Protein AF-A0A2P2BT86-F1 (afdb_monomer_lite)

Radius of gyration: 14.22 Å; chains: 1; bounding box: 34×34×38 Å

Sequence (135 aa):
MGVVTDFYKFKYRKDDYYLDVFINKGAIPNIESALNEILSDKYIPKDSQCAYMKLKELFQEARKSTSHVYAEIKIHKCYLRYINNLYLYFFDRKEYRALKELSDYFHLYIVEDIENIANFITLSEDVKIRILSNI

Foldseek 3Di:
DAQWDDKDWADPDPQWTKIKTKGFLVLLVLLLVLLVVVLPDPPDDPLLNLLSVLVNVQSVCQSVVDPDRIGIGIGIPLSLVSLLVSCVVCVVPPSNVSSVSVNVVSVVVCVVNVPSNVVLVPDDSVVSSVVSVVD

Secondary structure (DSSP, 8-state):
--SEEEEEEEEEETTEEEEEEEEETTTHHHHHHHHHHHHH-TTS-HHHHHHHHHHHHHHHHHHHH--SSEEEEEEEGGGHHHHHHHHHHTTT-GGGHHHHHHHHHHHHHHHHTHHHHHHHHHS-HHHHHHHHHH-

Organism: NCBI:txid1507512

pLDDT: mean 85.52, std 8.96, range [45.62, 95.19]

Structure (mmCIF, N/CA/C/O backbone):
data_AF-A0A2P2BT86-F1
#
_entry.id   AF-A0A2P2BT86-F1
#
loop_
_atom_site.group_PDB
_atom_site.id
_atom_site.type_symbol
_atom_site.label_atom_id
_atom_site.label_alt_id
_atom_site.label_comp_id
_atom_site.label_asym_id
_atom_site.label_entity_id
_atom_site.label_seq_id
_atom_site.pdbx_PDB_ins_code
_atom_site.Cartn_x
_atom_site.Cartn_y
_atom_site.Cartn_z
_atom_site.occupancy
_atom_site.B_iso_or_equiv
_atom_site.auth_seq_id
_atom_site.auth_comp_id
_atom_site.auth_asym_id
_atom_site.auth_atom_id
_atom_site.pdbx_PDB_model_num
ATOM 1 N N . MET A 1 1 ? -9.860 -16.908 8.694 1.00 45.62 1 MET A N 1
ATOM 2 C CA . MET A 1 1 ? -10.115 -15.470 8.928 1.00 45.62 1 MET A CA 1
ATOM 3 C C . MET A 1 1 ? -9.430 -14.708 7.811 1.00 45.62 1 MET A C 1
ATOM 5 O O . MET A 1 1 ? -8.270 -15.009 7.559 1.00 45.62 1 MET A O 1
ATOM 9 N N . GLY A 1 2 ? -10.153 -13.847 7.092 1.00 58.75 2 GLY A N 1
ATOM 10 C CA . GLY A 1 2 ? -9.593 -13.077 5.974 1.00 58.75 2 GLY A CA 1
ATOM 11 C C . GLY A 1 2 ? -8.562 -12.053 6.449 1.00 58.75 2 GLY A C 1
ATOM 12 O O . GLY A 1 2 ? -8.635 -11.591 7.590 1.00 58.75 2 GLY A O 1
ATOM 13 N N . VAL A 1 3 ? -7.589 -11.729 5.594 1.00 65.00 3 VAL A N 1
ATOM 14 C CA . VAL A 1 3 ? -6.558 -10.719 5.888 1.00 65.00 3 VAL A CA 1
ATOM 15 C C . VAL A 1 3 ? -7.154 -9.318 5.969 1.00 65.00 3 VAL A C 1
ATOM 17 O O . VAL A 1 3 ? -6.675 -8.497 6.747 1.00 65.00 3 VAL A O 1
ATOM 20 N N . VAL A 1 4 ? -8.217 -9.059 5.214 1.00 65.06 4 VAL A N 1
ATOM 21 C CA . VAL A 1 4 ? -8.918 -7.780 5.198 1.00 65.06 4 VAL A CA 1
ATOM 22 C C . VAL A 1 4 ? -10.399 -8.022 5.443 1.00 65.06 4 VAL A C 1
ATOM 24 O O . VAL A 1 4 ? -10.962 -8.962 4.878 1.00 65.06 4 VAL A O 1
ATOM 27 N N . THR A 1 5 ? -11.001 -7.232 6.330 1.00 60.66 5 THR A N 1
ATOM 28 C CA . THR A 1 5 ? -12.380 -7.454 6.784 1.00 60.66 5 THR A CA 1
ATOM 29 C C . THR A 1 5 ? -13.383 -6.462 6.243 1.00 60.66 5 THR A C 1
ATOM 31 O O . THR A 1 5 ? -14.479 -6.891 5.918 1.00 60.66 5 THR A O 1
ATOM 34 N N . ASP A 1 6 ? -13.023 -5.186 6.122 1.00 61.66 6 ASP A N 1
ATOM 35 C CA . ASP A 1 6 ? -13.939 -4.125 5.691 1.00 61.66 6 ASP A CA 1
ATOM 36 C C . ASP A 1 6 ? -13.180 -2.987 4.997 1.00 61.66 6 ASP A C 1
ATOM 38 O O . ASP A 1 6 ? -11.9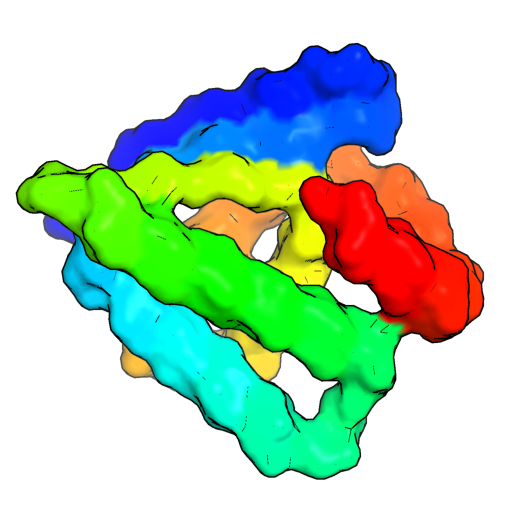82 -2.789 5.231 1.00 61.66 6 ASP A O 1
ATOM 42 N N . PHE A 1 7 ? -13.881 -2.234 4.142 1.00 64.62 7 PHE A N 1
ATOM 43 C CA . PHE A 1 7 ? -13.307 -1.140 3.356 1.00 64.62 7 PHE A CA 1
ATOM 44 C C . PHE A 1 7 ? -14.328 -0.039 3.092 1.00 64.62 7 PHE A C 1
ATOM 46 O O . PHE A 1 7 ? -15.480 -0.325 2.765 1.00 64.62 7 PHE A O 1
ATOM 53 N N . TYR A 1 8 ? -13.868 1.210 3.103 1.00 67.56 8 TYR A N 1
ATOM 54 C CA . TYR A 1 8 ? -14.666 2.363 2.701 1.00 67.56 8 TYR A CA 1
ATOM 55 C C . TYR A 1 8 ? -13.857 3.275 1.777 1.00 67.56 8 TYR A C 1
ATOM 57 O O . TYR A 1 8 ? -12.723 3.653 2.065 1.00 67.56 8 TYR A O 1
ATOM 65 N N . LYS A 1 9 ? -14.446 3.645 0.636 1.00 71.12 9 LYS A N 1
ATOM 66 C CA . LYS A 1 9 ? -13.868 4.633 -0.283 1.00 71.12 9 LYS A CA 1
ATOM 67 C C . LYS A 1 9 ? -14.340 6.024 0.122 1.00 71.12 9 LYS A C 1
ATOM 69 O O . LYS A 1 9 ? -15.517 6.341 -0.045 1.00 71.12 9 LYS A O 1
ATOM 74 N N . PHE A 1 10 ? -13.419 6.876 0.558 1.00 68.88 10 PHE A N 1
ATOM 75 C CA . PHE A 1 10 ? -13.698 8.283 0.834 1.00 68.88 10 PHE A CA 1
ATOM 76 C C . PHE A 1 10 ? -13.170 9.161 -0.300 1.00 68.88 10 PHE A C 1
ATOM 78 O O . PHE A 1 10 ? -11.965 9.372 -0.459 1.00 68.88 10 PHE A O 1
ATOM 85 N N . LYS A 1 11 ? -14.094 9.682 -1.114 1.00 65.81 11 LYS A N 1
ATOM 86 C CA . LYS A 1 11 ? -13.783 10.636 -2.187 1.00 65.81 11 LYS A CA 1
ATOM 87 C C . LYS A 1 11 ? -13.804 12.059 -1.636 1.00 65.81 11 LYS A C 1
ATOM 89 O O . LYS A 1 11 ? -14.851 12.526 -1.197 1.00 65.81 11 LYS A O 1
ATOM 94 N N . TYR A 1 12 ? -12.671 12.752 -1.714 1.00 59.03 12 TYR A N 1
ATOM 95 C CA . TYR A 1 12 ? -12.571 14.171 -1.354 1.00 59.03 12 TYR A CA 1
ATOM 96 C C . TYR A 1 12 ? -12.807 15.073 -2.569 1.00 59.03 12 TYR A C 1
ATOM 98 O O . TYR A 1 12 ? -13.403 16.143 -2.446 1.00 59.03 12 TYR A O 1
ATOM 106 N N . ARG A 1 13 ? -12.382 14.629 -3.760 1.00 62.44 13 ARG A N 1
ATOM 107 C CA . ARG A 1 13 ? -12.685 15.249 -5.059 1.00 62.44 13 ARG A CA 1
ATOM 108 C C . ARG A 1 13 ? -12.932 14.173 -6.115 1.00 62.44 13 ARG A C 1
ATOM 110 O O . ARG A 1 13 ? -12.714 12.988 -5.876 1.00 62.44 13 ARG A O 1
ATOM 117 N N . LYS A 1 14 ? -13.402 14.591 -7.296 1.00 63.56 14 LYS A N 1
ATOM 118 C CA . LYS A 1 14 ? -13.733 13.685 -8.410 1.00 63.56 14 LYS A CA 1
ATOM 119 C C . LYS A 1 14 ? -12.555 12.768 -8.779 1.00 63.56 14 LYS A C 1
ATOM 121 O O . LYS A 1 14 ? -12.770 11.576 -8.969 1.00 63.56 14 LYS A O 1
ATOM 126 N N . ASP A 1 15 ? -11.343 13.323 -8.725 1.00 71.56 15 ASP A N 1
ATOM 127 C CA . ASP A 1 15 ? -10.083 12.657 -9.064 1.00 71.56 15 ASP A CA 1
ATOM 128 C C . ASP A 1 15 ? -9.148 12.496 -7.859 1.00 71.56 15 ASP A C 1
ATOM 130 O O . ASP A 1 15 ? -7.960 12.276 -8.045 1.00 71.56 15 ASP A O 1
ATOM 134 N N . ASP A 1 16 ? -9.628 12.618 -6.623 1.00 80.94 16 ASP A N 1
ATOM 135 C CA . ASP A 1 16 ? -8.779 12.485 -5.434 1.00 80.94 16 ASP A CA 1
ATOM 136 C C . ASP A 1 16 ? -9.538 11.774 -4.310 1.00 80.94 16 ASP A C 1
ATOM 138 O O . ASP A 1 16 ? -10.619 12.206 -3.882 1.00 80.94 16 ASP A O 1
ATOM 142 N N . TYR A 1 17 ? -8.997 10.638 -3.875 1.00 84.81 17 TYR A N 1
ATOM 143 C CA . TYR A 1 17 ? -9.627 9.787 -2.881 1.00 84.81 17 TYR A CA 1
ATOM 144 C C . TYR A 1 17 ? -8.614 9.011 -2.045 1.00 84.81 17 TYR A C 1
ATOM 146 O O . TYR A 1 17 ? -7.517 8.651 -2.486 1.00 84.81 17 TYR A O 1
ATOM 154 N N . TYR A 1 18 ? -9.070 8.699 -0.838 1.00 87.12 18 TYR A N 1
ATOM 155 C CA . TYR A 1 18 ? -8.434 7.760 0.065 1.00 87.12 18 TYR A CA 1
ATOM 156 C C . TYR A 1 18 ? -9.317 6.518 0.203 1.00 87.12 18 TYR A C 1
ATOM 158 O O . TYR A 1 18 ? -10.545 6.577 0.074 1.00 87.12 18 TYR A O 1
ATOM 166 N N . LEU A 1 19 ? -8.674 5.384 0.439 1.00 86.88 19 LEU A N 1
ATOM 167 C CA . LEU A 1 19 ? -9.308 4.131 0.809 1.00 86.88 19 LEU A CA 1
ATOM 168 C C . LEU A 1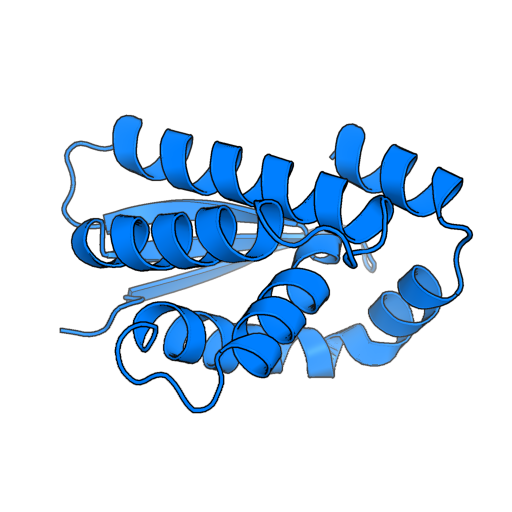 19 ? -9.007 3.875 2.278 1.00 86.88 19 LEU A C 1
ATOM 170 O O . LEU A 1 19 ? -7.838 3.769 2.643 1.00 86.88 19 LEU A O 1
ATOM 174 N N . ASP A 1 20 ? -10.050 3.754 3.086 1.00 86.56 20 ASP A N 1
ATOM 175 C CA . ASP A 1 20 ? -9.935 3.275 4.457 1.00 86.56 20 ASP A CA 1
ATOM 176 C C . ASP A 1 20 ? -10.102 1.756 4.442 1.00 86.56 20 ASP A C 1
ATOM 178 O O 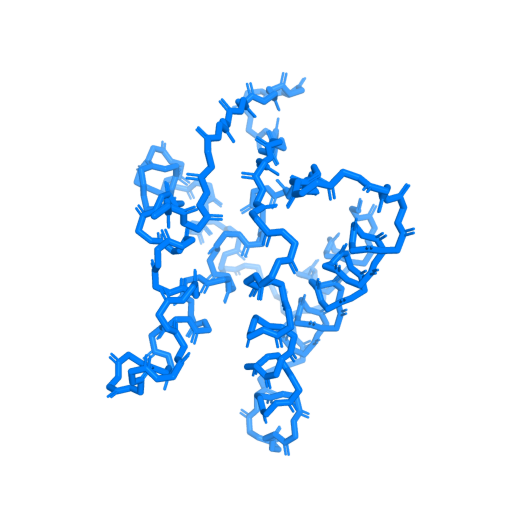. ASP A 1 20 ? -11.085 1.220 3.921 1.00 86.56 20 ASP A O 1
ATOM 182 N N . VAL A 1 21 ? -9.092 1.056 4.950 1.00 86.38 21 VAL A N 1
ATOM 183 C CA . VAL A 1 21 ? -8.939 -0.396 4.850 1.00 86.38 21 VAL A CA 1
ATOM 184 C C . VAL A 1 21 ? -8.744 -0.980 6.239 1.00 86.38 21 VAL A C 1
ATOM 186 O O . VAL A 1 21 ? -7.809 -0.603 6.942 1.00 86.38 21 VAL A O 1
ATOM 189 N N . PHE A 1 22 ? -9.577 -1.948 6.616 1.00 87.31 22 PHE A N 1
ATOM 190 C CA . PHE A 1 22 ? -9.455 -2.656 7.889 1.00 87.31 22 PHE A CA 1
ATOM 191 C C . PHE A 1 22 ? -8.714 -3.979 7.701 1.00 87.31 22 PHE A C 1
ATOM 193 O O . PHE A 1 22 ? -9.289 -4.976 7.264 1.00 87.31 22 PHE A O 1
ATOM 200 N N . ILE A 1 23 ? -7.424 -3.993 8.042 1.00 87.62 23 ILE A N 1
ATOM 201 C CA . ILE A 1 23 ? -6.536 -5.152 7.878 1.00 87.62 23 ILE A CA 1
ATOM 202 C C . ILE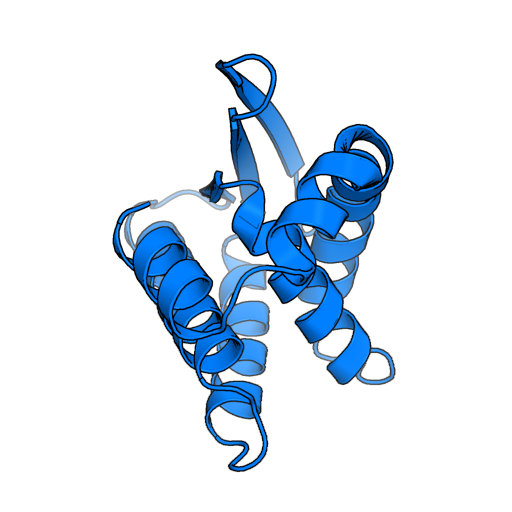 A 1 23 ? -6.315 -5.845 9.216 1.00 87.62 23 ILE A C 1
ATOM 204 O O . ILE A 1 23 ? -6.126 -5.202 10.247 1.00 87.62 23 ILE A O 1
ATOM 208 N N . ASN A 1 24 ? -6.273 -7.175 9.210 1.00 88.56 24 ASN A N 1
ATOM 209 C CA . ASN A 1 24 ? -5.876 -7.951 10.374 1.00 88.56 24 ASN A CA 1
ATOM 210 C C . ASN A 1 24 ? -4.440 -7.594 10.787 1.00 88.56 24 ASN A C 1
ATOM 212 O O . ASN A 1 24 ? -3.488 -7.749 10.020 1.00 88.56 24 ASN A O 1
ATOM 216 N N . LYS A 1 25 ? -4.266 -7.179 12.041 1.00 88.06 25 LYS A N 1
ATOM 217 C CA . LYS A 1 25 ? -2.980 -6.782 12.614 1.00 88.06 25 LYS A CA 1
ATOM 218 C C . LYS A 1 25 ? -1.912 -7.872 12.492 1.00 88.06 25 LYS A C 1
ATOM 220 O O . LYS A 1 25 ? -0.737 -7.550 12.339 1.00 88.06 25 LYS A O 1
ATOM 225 N N . GLY A 1 26 ? -2.304 -9.149 12.511 1.00 86.19 26 GLY A N 1
ATOM 226 C CA . GLY A 1 26 ? -1.403 -10.288 12.316 1.00 86.19 26 GLY A CA 1
ATOM 227 C C . GLY A 1 26 ? -0.837 -10.410 10.896 1.00 86.19 26 GLY A C 1
ATOM 228 O O . GLY A 1 26 ? 0.212 -11.019 10.711 1.00 86.19 26 GLY A O 1
ATOM 229 N N . ALA A 1 27 ? -1.486 -9.801 9.902 1.00 88.19 27 ALA A N 1
ATOM 230 C CA . ALA A 1 27 ? -1.039 -9.798 8.513 1.00 88.19 27 ALA A CA 1
ATOM 231 C C . ALA A 1 27 ? -0.116 -8.613 8.173 1.00 88.19 27 ALA A C 1
ATOM 233 O O . ALA A 1 27 ? 0.661 -8.690 7.226 1.00 88.19 27 ALA A O 1
ATOM 234 N N . ILE A 1 28 ? -0.141 -7.536 8.965 1.00 89.88 28 ILE A N 1
ATOM 235 C CA . ILE A 1 28 ? 0.698 -6.348 8.740 1.00 89.88 28 ILE A CA 1
ATOM 236 C C . ILE A 1 28 ? 2.206 -6.660 8.766 1.00 89.88 28 ILE A C 1
ATOM 238 O O . ILE A 1 28 ? 2.902 -6.207 7.859 1.00 89.88 28 ILE A O 1
ATOM 242 N N . PRO A 1 29 ? 2.746 -7.464 9.712 1.00 90.94 29 PRO A N 1
ATOM 243 C CA . PRO A 1 29 ? 4.163 -7.832 9.703 1.00 90.94 29 PRO A CA 1
ATOM 244 C C . PRO A 1 29 ? 4.614 -8.488 8.396 1.00 90.94 29 PRO A C 1
ATOM 246 O O . PRO A 1 29 ? 5.754 -8.316 7.986 1.00 90.94 29 PRO A O 1
ATOM 249 N N . ASN A 1 30 ? 3.721 -9.216 7.723 1.00 90.75 30 ASN A N 1
ATOM 250 C CA . ASN A 1 30 ? 4.027 -9.840 6.445 1.00 90.75 30 ASN A CA 1
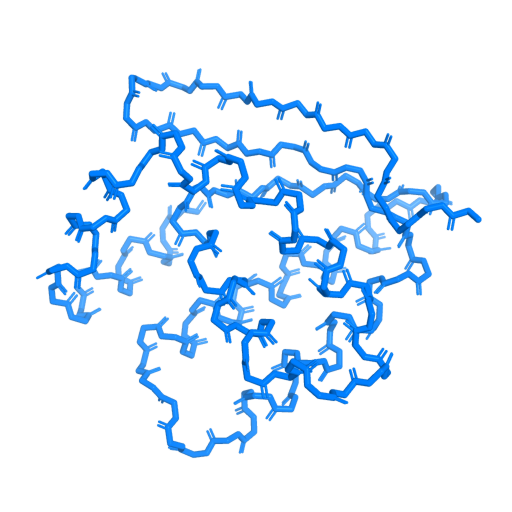ATOM 251 C C . ASN A 1 30 ? 4.241 -8.801 5.333 1.00 90.75 30 ASN A C 1
ATOM 253 O O . ASN A 1 30 ? 5.208 -8.893 4.579 1.00 90.75 30 ASN A O 1
ATOM 257 N N . ILE A 1 31 ? 3.380 -7.782 5.284 1.00 91.38 31 ILE A N 1
ATOM 258 C CA . ILE A 1 31 ? 3.494 -6.658 4.346 1.00 91.38 31 ILE A CA 1
ATOM 259 C C . ILE A 1 31 ? 4.735 -5.814 4.673 1.00 91.38 31 ILE A C 1
ATOM 261 O O . ILE A 1 31 ? 5.487 -5.445 3.773 1.00 91.38 31 ILE A O 1
ATOM 265 N N . GLU A 1 32 ? 5.007 -5.561 5.958 1.00 92.94 32 GLU A N 1
ATOM 266 C CA . GLU A 1 32 ? 6.226 -4.868 6.398 1.00 92.94 32 GLU A CA 1
ATOM 267 C C . GLU A 1 32 ? 7.500 -5.609 5.963 1.00 92.94 32 GLU A C 1
ATOM 269 O O . GLU A 1 32 ? 8.456 -4.973 5.518 1.00 92.94 32 GLU A O 1
ATOM 274 N N . SER A 1 33 ? 7.524 -6.942 6.062 1.00 92.81 33 SER A N 1
ATOM 275 C CA . SER A 1 33 ? 8.652 -7.757 5.598 1.00 92.81 33 SER A CA 1
ATOM 276 C C . SER A 1 33 ? 8.862 -7.653 4.087 1.00 92.81 33 SER A C 1
ATOM 278 O O . SER A 1 33 ? 10.001 -7.467 3.665 1.00 92.81 33 SER A O 1
ATOM 280 N N . ALA A 1 34 ? 7.792 -7.694 3.285 1.00 92.69 34 ALA A N 1
ATOM 281 C CA . ALA A 1 34 ? 7.880 -7.495 1.833 1.00 92.69 34 ALA A CA 1
ATOM 282 C C . ALA A 1 34 ? 8.460 -6.114 1.483 1.00 92.69 34 ALA A C 1
ATOM 284 O O . ALA A 1 34 ? 9.337 -5.989 0.629 1.00 92.69 34 ALA A O 1
ATOM 285 N N . LEU A 1 35 ? 8.007 -5.072 2.191 1.00 94.06 35 LEU A N 1
ATOM 286 C CA . LEU A 1 35 ? 8.509 -3.708 2.024 1.00 94.06 35 LEU A CA 1
ATOM 287 C C . LEU A 1 35 ? 9.989 -3.585 2.416 1.00 94.06 35 LEU A C 1
ATOM 289 O O . LEU A 1 35 ? 10.741 -2.883 1.751 1.00 94.06 35 LEU A O 1
ATOM 293 N N . ASN A 1 36 ? 10.436 -4.270 3.470 1.00 93.50 36 ASN A N 1
ATOM 294 C CA . ASN A 1 36 ? 11.851 -4.272 3.852 1.00 93.50 36 ASN A CA 1
ATOM 295 C C . ASN A 1 36 ? 12.737 -4.958 2.810 1.00 93.50 36 ASN A C 1
ATOM 297 O O . ASN A 1 36 ? 13.828 -4.465 2.522 1.00 93.50 36 ASN A O 1
ATOM 301 N N . GLU A 1 37 ? 12.279 -6.079 2.255 1.00 93.44 37 GLU A N 1
ATOM 302 C CA . GLU A 1 37 ? 13.034 -6.808 1.239 1.00 93.44 37 GLU A CA 1
ATOM 303 C C . GLU A 1 37 ? 13.178 -5.976 -0.039 1.00 93.44 37 GLU A C 1
ATOM 305 O O . GLU A 1 37 ? 14.301 -5.777 -0.498 1.00 93.44 37 GLU A O 1
ATOM 310 N N . ILE A 1 38 ? 12.089 -5.391 -0.554 1.00 92.56 38 ILE A N 1
ATOM 311 C CA . ILE A 1 38 ? 12.170 -4.572 -1.773 1.00 92.56 38 ILE A CA 1
ATOM 312 C C . ILE A 1 38 ? 12.998 -3.298 -1.565 1.00 92.56 38 ILE A C 1
ATOM 314 O O . ILE A 1 38 ? 13.723 -2.883 -2.460 1.00 92.56 38 ILE A O 1
ATOM 318 N N . LEU A 1 39 ? 12.939 -2.685 -0.376 1.00 92.50 39 LEU A N 1
ATOM 319 C CA . LEU A 1 39 ? 13.758 -1.514 -0.039 1.00 92.50 39 LEU A CA 1
ATOM 320 C C . LEU A 1 39 ? 15.248 -1.849 0.098 1.00 92.50 39 LEU A C 1
ATOM 322 O O . LEU A 1 39 ? 16.081 -0.945 0.050 1.00 92.50 39 LEU A O 1
ATOM 326 N N . SER A 1 40 ? 15.585 -3.127 0.281 1.00 91.25 40 SER A N 1
ATOM 327 C CA . SER A 1 40 ? 16.970 -3.602 0.289 1.00 91.25 40 SER A CA 1
ATOM 328 C C . SER A 1 40 ? 17.508 -3.847 -1.126 1.00 91.25 40 SER A C 1
ATOM 330 O O . SER A 1 40 ? 18.722 -3.984 -1.303 1.00 91.25 40 SER A O 1
ATOM 332 N N . ASP A 1 41 ? 16.632 -3.881 -2.135 1.00 88.75 41 ASP A N 1
ATOM 333 C CA . ASP A 1 41 ? 17.012 -3.992 -3.539 1.00 88.75 41 ASP A CA 1
ATOM 334 C C . ASP A 1 41 ? 17.623 -2.668 -4.031 1.00 88.75 41 ASP A C 1
ATOM 336 O O . ASP A 1 41 ? 17.073 -1.582 -3.845 1.00 88.75 41 ASP A O 1
ATOM 340 N N . LYS A 1 42 ? 18.788 -2.741 -4.682 1.00 78.94 42 LYS A N 1
ATOM 341 C CA . LYS A 1 42 ? 19.495 -1.561 -5.203 1.00 78.94 42 LYS A CA 1
ATOM 342 C C . LYS A 1 42 ? 18.914 -1.046 -6.520 1.00 78.94 42 LYS A C 1
ATOM 344 O O . LYS A 1 42 ? 19.274 0.054 -6.934 1.00 78.94 42 LYS A O 1
ATOM 349 N N . TYR A 1 43 ? 18.058 -1.822 -7.184 1.00 85.19 43 TYR A N 1
ATOM 350 C CA . TYR A 1 43 ? 17.599 -1.537 -8.545 1.00 85.19 43 TYR A CA 1
ATOM 351 C C . TYR A 1 43 ? 16.211 -0.890 -8.624 1.00 85.19 43 TYR A C 1
ATOM 353 O O . TYR A 1 43 ? 15.684 -0.707 -9.722 1.00 85.19 43 TYR A O 1
ATOM 361 N N . ILE A 1 44 ? 15.613 -0.507 -7.491 1.00 90.69 44 ILE A N 1
ATOM 362 C CA . ILE A 1 44 ? 14.300 0.144 -7.495 1.00 90.69 44 ILE A CA 1
ATOM 363 C C . ILE A 1 44 ? 14.393 1.655 -7.792 1.00 90.69 44 ILE A C 1
ATOM 365 O O . ILE A 1 44 ? 15.261 2.329 -7.228 1.00 90.69 44 ILE A O 1
ATOM 369 N N . PRO A 1 45 ? 13.495 2.211 -8.634 1.00 90.56 45 PRO A N 1
ATOM 370 C CA . PRO A 1 45 ? 13.408 3.650 -8.912 1.00 90.56 45 PRO A CA 1
ATOM 371 C C . PRO A 1 45 ? 13.192 4.502 -7.653 1.00 90.56 45 PRO A C 1
ATOM 373 O O . PRO A 1 45 ? 12.642 4.017 -6.659 1.00 90.56 45 PRO A O 1
ATOM 376 N N . LYS A 1 46 ? 13.568 5.787 -7.680 1.00 91.25 46 LYS A N 1
ATOM 377 C CA . LYS A 1 46 ? 13.494 6.655 -6.489 1.00 91.25 46 LYS A CA 1
ATOM 378 C C . LYS A 1 46 ? 12.055 6.971 -6.087 1.00 91.25 46 LYS A C 1
ATOM 380 O O . LYS A 1 46 ? 11.770 7.068 -4.894 1.00 91.25 46 LYS A O 1
ATOM 385 N N . ASP A 1 47 ? 11.140 7.103 -7.050 1.00 91.38 47 ASP A N 1
ATOM 386 C CA . ASP A 1 47 ? 9.707 7.265 -6.758 1.00 91.38 47 ASP A CA 1
ATOM 387 C C . ASP A 1 47 ? 9.143 6.046 -6.013 1.00 91.38 47 ASP A C 1
ATOM 389 O O . ASP A 1 47 ? 8.414 6.190 -5.033 1.00 91.38 47 ASP A O 1
ATOM 393 N N . SER A 1 48 ? 9.561 4.849 -6.420 1.00 92.50 48 SER A N 1
ATOM 394 C CA . SER A 1 48 ? 9.184 3.582 -5.801 1.00 92.50 48 SER A CA 1
ATOM 395 C C . SER A 1 48 ? 9.800 3.438 -4.410 1.00 92.50 48 SER A C 1
ATOM 397 O O . SER A 1 48 ? 9.093 3.072 -3.476 1.00 92.50 48 SER A O 1
ATOM 399 N N . GLN A 1 49 ? 11.074 3.808 -4.231 1.00 93.25 49 GLN A N 1
ATOM 400 C CA . GLN A 1 49 ? 11.712 3.883 -2.909 1.00 93.25 49 GLN A CA 1
ATOM 401 C C . GLN A 1 49 ? 10.923 4.793 -1.962 1.00 93.25 49 GLN A C 1
ATOM 403 O O . GLN A 1 49 ? 10.580 4.381 -0.854 1.00 93.25 49 GLN A O 1
ATOM 408 N N . CYS A 1 50 ? 10.586 6.005 -2.414 1.00 92.88 50 CYS A N 1
ATOM 409 C CA . CYS A 1 50 ? 9.791 6.964 -1.650 1.00 92.88 50 CYS A CA 1
ATOM 410 C C . CYS A 1 50 ? 8.422 6.379 -1.269 1.00 92.88 50 CYS A C 1
ATOM 412 O O . CYS A 1 50 ? 8.049 6.388 -0.093 1.00 92.88 50 CYS A O 1
ATOM 414 N N . ALA A 1 51 ? 7.710 5.796 -2.239 1.00 93.81 51 ALA A N 1
ATOM 415 C CA . ALA A 1 51 ? 6.407 5.185 -2.008 1.00 93.81 51 ALA A CA 1
ATOM 416 C C . ALA A 1 51 ? 6.473 4.030 -0.997 1.00 93.81 51 ALA A C 1
ATOM 418 O O . ALA A 1 51 ? 5.645 3.960 -0.091 1.00 93.81 51 ALA A O 1
ATOM 419 N N . TYR A 1 52 ? 7.458 3.136 -1.118 1.00 95.19 52 TYR A N 1
ATOM 420 C CA . TYR A 1 52 ? 7.601 1.981 -0.230 1.00 95.19 52 TYR A CA 1
ATOM 421 C C . TYR A 1 52 ? 8.031 2.372 1.185 1.00 95.19 52 TYR A C 1
ATOM 423 O O . TYR A 1 52 ? 7.542 1.773 2.144 1.00 95.19 52 TYR A O 1
ATOM 431 N N . MET A 1 53 ? 8.874 3.398 1.349 1.00 94.50 53 MET A N 1
ATOM 432 C CA . MET A 1 53 ? 9.184 3.945 2.675 1.00 94.50 53 MET A CA 1
ATOM 433 C C . MET A 1 53 ? 7.929 4.514 3.344 1.00 94.50 53 MET A C 1
ATOM 435 O O . MET A 1 53 ? 7.641 4.160 4.486 1.00 94.50 53 MET A O 1
ATOM 439 N N . LYS A 1 54 ? 7.138 5.315 2.619 1.00 94.44 54 LYS A N 1
ATOM 440 C CA . LYS A 1 54 ? 5.891 5.893 3.143 1.00 94.44 54 LYS A CA 1
ATOM 441 C C . LYS A 1 54 ? 4.841 4.839 3.474 1.00 94.44 54 LYS A C 1
ATOM 443 O O . LYS A 1 54 ? 4.232 4.890 4.538 1.00 94.44 54 LYS A O 1
ATOM 448 N N . LEU A 1 55 ? 4.672 3.841 2.609 1.00 94.69 55 LEU A N 1
ATOM 449 C CA . LEU A 1 55 ? 3.789 2.709 2.886 1.00 94.69 55 LEU A CA 1
ATOM 450 C C . LEU A 1 55 ? 4.232 1.961 4.143 1.00 94.69 55 LEU A C 1
ATOM 452 O O . LEU A 1 55 ? 3.402 1.649 4.991 1.00 94.69 55 LEU A O 1
ATOM 456 N N . LYS A 1 56 ? 5.533 1.712 4.305 1.00 94.56 56 LYS A N 1
ATOM 457 C CA . LYS A 1 56 ? 6.063 1.049 5.499 1.00 94.56 56 LYS A CA 1
ATOM 458 C C . LYS A 1 56 ? 5.758 1.840 6.771 1.00 94.56 56 LYS A C 1
ATOM 460 O O . LYS A 1 56 ? 5.313 1.231 7.741 1.00 94.56 56 LYS A O 1
ATOM 465 N N . GLU A 1 57 ? 5.971 3.155 6.767 1.00 93.81 57 GLU A N 1
ATOM 466 C CA . GLU A 1 57 ? 5.601 4.039 7.883 1.00 93.81 57 GLU A CA 1
ATOM 467 C C . GLU A 1 57 ? 4.106 3.907 8.207 1.00 93.81 57 GLU A C 1
ATOM 469 O O . GLU A 1 57 ? 3.752 3.596 9.343 1.00 93.81 57 GLU A O 1
ATOM 474 N N . LEU A 1 58 ? 3.245 4.002 7.189 1.00 93.88 58 LEU A N 1
ATOM 475 C CA . LEU A 1 58 ? 1.791 3.898 7.322 1.00 93.88 58 LEU A CA 1
ATOM 476 C C . LEU A 1 58 ? 1.344 2.567 7.955 1.00 93.88 58 LEU A C 1
ATOM 478 O O . LEU A 1 58 ? 0.552 2.553 8.898 1.00 93.88 58 LEU A O 1
ATOM 482 N N . PHE A 1 59 ? 1.870 1.435 7.477 1.00 92.81 59 PHE A N 1
ATOM 483 C CA . PHE A 1 59 ? 1.563 0.114 8.040 1.00 92.81 59 PHE A CA 1
ATOM 484 C C . PHE A 1 59 ? 2.065 -0.027 9.484 1.00 92.81 59 PHE A C 1
ATOM 486 O O . PHE A 1 59 ? 1.361 -0.574 10.339 1.00 92.81 59 PHE A O 1
ATOM 493 N N . GLN A 1 60 ? 3.259 0.492 9.781 1.00 93.38 60 GLN A N 1
ATOM 494 C CA . GLN A 1 60 ? 3.833 0.443 11.125 1.00 93.38 60 GLN A CA 1
ATOM 495 C C . GLN A 1 60 ? 3.044 1.289 12.124 1.00 93.38 60 GLN A C 1
ATOM 497 O O . GLN A 1 60 ? 2.837 0.851 13.260 1.00 93.38 60 GLN A O 1
ATOM 502 N N . GLU A 1 61 ? 2.617 2.481 11.718 1.00 92.44 61 GLU A N 1
ATOM 503 C CA . GLU A 1 61 ? 1.772 3.363 12.517 1.00 92.44 61 GLU A CA 1
ATOM 504 C C . GLU A 1 61 ? 0.415 2.718 12.780 1.00 92.44 61 GLU A C 1
ATOM 506 O O . GLU A 1 61 ? 0.036 2.587 13.944 1.00 92.44 61 GLU A O 1
ATOM 511 N N . ALA A 1 62 ? -0.253 2.202 11.744 1.00 89.94 62 ALA A N 1
ATOM 512 C CA . ALA A 1 62 ? -1.531 1.505 11.882 1.00 89.94 62 ALA A CA 1
ATOM 513 C C . ALA A 1 62 ? -1.441 0.295 12.828 1.00 89.94 62 ALA A C 1
ATOM 515 O O . ALA A 1 62 ? -2.316 0.067 13.665 1.00 89.94 62 ALA A O 1
ATOM 516 N N . ARG A 1 63 ? -0.343 -0.472 12.769 1.00 89.12 63 ARG A N 1
ATOM 517 C CA . ARG A 1 63 ? -0.114 -1.591 13.694 1.00 89.12 63 ARG A CA 1
ATOM 518 C C . ARG A 1 63 ? 0.048 -1.127 15.146 1.00 89.12 63 ARG A C 1
ATOM 520 O O . ARG A 1 63 ? -0.362 -1.847 16.060 1.00 89.12 63 ARG A O 1
ATOM 527 N N . LYS A 1 64 ? 0.695 0.019 15.374 1.00 89.50 64 LYS A N 1
ATOM 528 C CA . LYS A 1 64 ? 0.987 0.555 16.716 1.00 89.50 64 LYS A CA 1
ATOM 529 C C . LYS A 1 64 ? -0.187 1.328 17.320 1.00 89.50 64 LYS A C 1
ATOM 531 O O . LYS A 1 64 ? -0.314 1.334 18.539 1.00 89.50 64 LYS A O 1
ATOM 536 N N . SER A 1 65 ? -1.021 1.958 16.496 1.00 86.38 65 SER A N 1
ATOM 537 C CA . SER A 1 65 ? -2.094 2.859 16.934 1.00 86.38 65 SER A CA 1
ATOM 538 C C . SER A 1 65 ? -3.309 2.142 17.524 1.00 86.38 65 SER A C 1
ATOM 540 O O . SER A 1 65 ? -4.051 2.739 18.299 1.00 86.38 65 SER A O 1
ATOM 542 N N . THR A 1 66 ? -3.510 0.860 17.202 1.00 80.94 66 THR A N 1
ATOM 543 C CA . THR A 1 66 ? -4.675 0.088 17.652 1.00 80.94 66 THR A CA 1
ATOM 544 C C . THR A 1 66 ? -4.310 -1.062 18.595 1.00 80.94 66 THR A C 1
ATOM 546 O O . THR A 1 66 ? -3.345 -1.811 18.382 1.00 80.94 66 THR A O 1
ATOM 549 N N . SER A 1 67 ? -5.133 -1.253 19.627 1.00 79.12 67 SER A N 1
ATOM 550 C CA . SER A 1 67 ? -5.157 -2.458 20.467 1.00 79.12 67 SER A CA 1
ATOM 551 C C . SER A 1 67 ? -6.063 -3.562 19.903 1.00 79.12 67 SER A C 1
ATOM 553 O O . SER A 1 67 ? -6.040 -4.681 20.414 1.00 79.12 67 SER A O 1
ATOM 555 N N . HIS A 1 68 ? -6.831 -3.278 18.844 1.00 83.56 68 HIS A N 1
ATOM 556 C CA . HIS A 1 68 ? -7.757 -4.229 18.232 1.00 83.56 68 HIS A CA 1
ATOM 557 C C . HIS A 1 68 ? -7.051 -5.238 17.315 1.00 83.56 68 HIS A C 1
ATOM 559 O O . HIS A 1 68 ? -5.908 -5.057 16.887 1.00 83.56 68 HIS A O 1
ATOM 565 N N . VAL A 1 69 ? -7.778 -6.314 16.990 1.00 85.31 69 VAL A N 1
ATOM 566 C CA . VAL A 1 69 ? -7.353 -7.352 16.032 1.00 85.31 69 VAL A CA 1
ATOM 567 C C . VAL A 1 69 ? -7.223 -6.788 14.614 1.00 85.31 69 VAL A C 1
ATOM 569 O O . VAL A 1 69 ? -6.424 -7.293 13.829 1.00 85.31 69 VAL A O 1
ATOM 572 N N . TYR A 1 70 ? -7.964 -5.725 14.301 1.00 85.44 70 TYR A N 1
ATOM 573 C CA . TYR A 1 70 ? -7.920 -5.032 13.019 1.00 85.44 70 TYR A CA 1
ATOM 574 C C . TYR A 1 70 ? -7.326 -3.635 13.181 1.00 85.44 70 TYR A C 1
ATOM 576 O O . TYR A 1 70 ? -7.615 -2.936 14.155 1.00 85.44 70 TYR A O 1
ATOM 584 N N . ALA A 1 71 ? -6.496 -3.249 12.218 1.00 87.50 71 ALA A N 1
ATOM 585 C CA . ALA A 1 71 ? -5.970 -1.906 12.069 1.00 87.50 71 ALA A CA 1
ATOM 586 C C . ALA A 1 71 ? -6.634 -1.222 10.882 1.00 87.50 71 ALA A C 1
ATOM 588 O O . ALA A 1 71 ? -6.756 -1.810 9.807 1.00 87.50 71 ALA A O 1
ATOM 589 N N . GLU A 1 72 ? -7.041 0.019 11.101 1.00 89.44 72 GLU A N 1
ATOM 590 C CA . GLU A 1 72 ? -7.516 0.906 10.054 1.00 89.44 72 GLU A CA 1
ATOM 591 C C . GLU A 1 72 ? -6.317 1.548 9.360 1.00 89.44 72 GLU A C 1
ATOM 593 O O . GLU A 1 72 ? -5.397 2.048 10.012 1.00 89.44 72 GLU A O 1
ATOM 598 N N . ILE A 1 73 ? -6.318 1.506 8.033 1.00 89.94 73 ILE A N 1
ATOM 599 C CA . ILE A 1 73 ? -5.259 2.057 7.200 1.00 89.94 73 ILE A CA 1
ATOM 600 C C . ILE A 1 73 ? -5.889 2.936 6.139 1.00 89.94 73 ILE A C 1
ATOM 602 O O . ILE A 1 73 ? -6.671 2.463 5.318 1.00 89.94 73 ILE A O 1
ATOM 606 N N . LYS A 1 74 ? -5.489 4.203 6.132 1.00 90.12 74 LYS A N 1
ATOM 607 C CA . LYS A 1 74 ? -5.934 5.186 5.157 1.00 90.12 74 LYS A CA 1
ATOM 608 C C . LYS A 1 74 ? -4.911 5.326 4.038 1.00 90.12 74 LYS A C 1
ATOM 610 O O . LYS A 1 74 ? -3.844 5.901 4.232 1.00 90.12 74 LYS A O 1
ATOM 615 N N . ILE A 1 75 ? -5.225 4.795 2.861 1.00 90.62 75 ILE A N 1
ATOM 616 C CA . ILE A 1 75 ? -4.312 4.734 1.714 1.00 90.62 75 ILE A CA 1
ATOM 617 C C . ILE A 1 75 ? -4.799 5.668 0.613 1.00 90.62 75 ILE A C 1
ATOM 619 O O . ILE A 1 75 ? -5.901 5.520 0.089 1.00 90.62 75 ILE A O 1
ATOM 623 N N . HIS A 1 76 ? -3.955 6.616 0.216 1.00 90.62 76 HIS A N 1
ATOM 624 C CA . HIS A 1 76 ? -4.237 7.462 -0.938 1.00 90.62 76 HIS A CA 1
ATOM 625 C C . HIS A 1 76 ? -4.121 6.683 -2.253 1.00 90.62 76 HIS A C 1
ATOM 627 O O . HIS A 1 76 ? -3.232 5.842 -2.420 1.00 90.62 76 HIS A O 1
ATOM 633 N N . LYS A 1 77 ? -4.962 7.018 -3.234 1.00 87.88 77 LYS A N 1
ATOM 634 C CA . LYS A 1 77 ? -5.026 6.320 -4.526 1.00 87.88 77 LYS A CA 1
ATOM 635 C C . LYS A 1 77 ? -3.692 6.212 -5.284 1.00 87.88 77 LYS A C 1
ATOM 637 O O . LYS A 1 77 ? -3.458 5.231 -5.987 1.00 87.88 77 LYS A O 1
ATOM 642 N N . CYS A 1 78 ? -2.782 7.180 -5.122 1.00 89.06 78 CYS A N 1
ATOM 643 C CA . CYS A 1 78 ? -1.458 7.145 -5.762 1.00 89.06 78 CYS A CA 1
ATOM 644 C C . CYS A 1 78 ? -0.612 5.944 -5.323 1.00 89.06 78 CYS A C 1
ATOM 646 O O . CYS A 1 78 ? 0.270 5.526 -6.071 1.00 89.06 78 CYS A O 1
ATOM 648 N N . TYR A 1 79 ? -0.883 5.373 -4.147 1.00 90.94 79 TYR A N 1
ATOM 649 C CA . TYR A 1 79 ? -0.152 4.220 -3.634 1.00 90.94 79 TYR A CA 1
ATOM 650 C C . TYR A 1 79 ? -0.628 2.880 -4.207 1.00 90.94 79 TYR A C 1
ATOM 652 O O . TYR A 1 79 ? 0.130 1.913 -4.174 1.00 90.94 79 TYR A O 1
ATOM 660 N N . LEU A 1 80 ? -1.838 2.808 -4.778 1.00 89.81 80 LEU A N 1
ATOM 661 C CA . LEU A 1 80 ? -2.444 1.542 -5.218 1.00 89.81 80 LEU A CA 1
ATOM 662 C C . LEU A 1 80 ? -1.575 0.807 -6.235 1.00 89.81 80 LEU A C 1
ATOM 664 O O . LEU A 1 80 ? -1.366 -0.400 -6.133 1.00 89.81 80 LEU A O 1
ATOM 668 N N . ARG A 1 81 ? -0.992 1.549 -7.181 1.00 88.81 81 ARG A N 1
ATOM 669 C CA . ARG A 1 81 ? -0.099 0.965 -8.183 1.00 88.81 81 ARG A CA 1
ATOM 670 C C . ARG A 1 81 ? 1.196 0.434 -7.573 1.00 88.81 81 ARG A C 1
ATOM 672 O O . ARG A 1 81 ? 1.678 -0.600 -8.015 1.00 88.81 81 ARG A O 1
ATOM 679 N N . TYR A 1 82 ? 1.745 1.103 -6.560 1.00 92.38 82 TYR A N 1
ATOM 680 C CA . TYR A 1 82 ? 2.949 0.629 -5.873 1.00 92.38 82 TYR A CA 1
ATOM 681 C C . TYR A 1 82 ? 2.664 -0.647 -5.080 1.00 92.38 82 TYR A C 1
ATOM 683 O O . TYR A 1 82 ? 3.465 -1.572 -5.127 1.00 92.38 82 TYR A O 1
ATOM 691 N N . ILE A 1 83 ? 1.500 -0.752 -4.436 1.00 92.31 83 ILE A N 1
ATOM 692 C CA . ILE A 1 83 ? 1.081 -1.983 -3.749 1.00 92.31 83 ILE A CA 1
ATOM 693 C C . ILE A 1 83 ? 0.898 -3.130 -4.752 1.00 92.31 83 ILE A C 1
ATOM 695 O O . ILE A 1 83 ? 1.371 -4.237 -4.508 1.00 92.31 83 ILE A O 1
ATOM 699 N N . ASN A 1 84 ? 0.296 -2.859 -5.913 1.00 91.25 84 ASN A N 1
ATOM 700 C CA . ASN A 1 84 ? 0.163 -3.856 -6.974 1.00 91.25 84 ASN A CA 1
ATOM 701 C C . ASN A 1 84 ? 1.526 -4.275 -7.555 1.00 91.25 84 ASN A C 1
ATOM 703 O O . ASN A 1 84 ? 1.770 -5.458 -7.761 1.00 91.25 84 ASN A O 1
ATOM 707 N N . ASN A 1 85 ? 2.446 -3.333 -7.773 1.00 91.56 85 ASN A N 1
ATOM 708 C CA . ASN A 1 85 ? 3.806 -3.642 -8.226 1.00 91.56 85 ASN A CA 1
ATOM 709 C C . ASN A 1 85 ? 4.577 -4.471 -7.190 1.00 91.56 85 ASN A C 1
ATOM 711 O O . ASN A 1 85 ? 5.285 -5.403 -7.561 1.00 91.56 85 ASN A O 1
ATOM 715 N N . LEU A 1 86 ? 4.410 -4.159 -5.902 1.00 92.56 86 LEU A N 1
ATOM 716 C CA . LEU A 1 86 ? 4.983 -4.931 -4.805 1.00 92.56 86 LEU A CA 1
ATOM 717 C C . LEU A 1 86 ? 4.453 -6.369 -4.822 1.00 92.56 86 LEU A C 1
ATOM 719 O O . LEU A 1 86 ? 5.233 -7.308 -4.712 1.00 92.56 86 LEU A O 1
ATOM 723 N N . TYR A 1 87 ? 3.143 -6.553 -5.008 1.00 91.62 87 TYR A N 1
ATOM 724 C CA . TYR A 1 87 ? 2.555 -7.883 -5.164 1.00 91.62 87 TYR A CA 1
ATOM 725 C C . TYR A 1 87 ? 3.141 -8.625 -6.371 1.00 91.62 87 TYR A C 1
ATOM 727 O O . TYR A 1 87 ? 3.567 -9.768 -6.228 1.00 91.62 87 TYR A O 1
ATOM 735 N N . LEU A 1 88 ? 3.205 -7.977 -7.538 1.00 90.38 88 LEU A N 1
ATOM 736 C CA . LEU A 1 88 ? 3.747 -8.581 -8.757 1.00 90.38 88 LEU A CA 1
ATOM 737 C C . LEU A 1 88 ? 5.214 -9.000 -8.602 1.00 90.38 88 LEU A C 1
ATOM 739 O O . LEU A 1 88 ? 5.600 -10.027 -9.150 1.00 90.38 88 LEU A O 1
ATOM 743 N N . TYR A 1 89 ? 6.015 -8.256 -7.835 1.00 91.38 89 TYR A N 1
ATOM 744 C CA . TYR A 1 89 ? 7.400 -8.629 -7.527 1.00 91.38 89 TYR A CA 1
ATOM 745 C C . TYR A 1 89 ? 7.488 -9.938 -6.724 1.00 91.38 89 TYR A C 1
ATOM 747 O O . TYR A 1 89 ? 8.407 -10.726 -6.920 1.00 91.38 89 TYR A O 1
ATOM 755 N N . PHE A 1 90 ? 6.511 -10.192 -5.851 1.00 92.25 90 PHE A N 1
ATOM 756 C CA . PHE A 1 90 ? 6.463 -11.351 -4.956 1.00 92.25 90 PHE A CA 1
ATOM 757 C C . PHE A 1 90 ? 5.406 -12.397 -5.357 1.00 92.25 90 PHE A C 1
ATOM 759 O O . PHE A 1 90 ? 4.980 -13.194 -4.518 1.00 92.25 90 PHE A O 1
ATOM 766 N N . PHE A 1 91 ? 4.939 -12.401 -6.611 1.00 88.88 91 PHE A N 1
ATOM 767 C CA . PHE A 1 91 ? 3.735 -13.147 -7.010 1.00 88.88 91 PHE A CA 1
ATOM 768 C C . PHE A 1 91 ? 3.833 -14.669 -6.784 1.00 88.88 91 PHE A C 1
ATOM 770 O O . PHE A 1 91 ? 2.818 -15.333 -6.560 1.00 88.88 91 PHE A O 1
ATOM 777 N N . ASP A 1 92 ? 5.044 -15.220 -6.855 1.00 88.62 92 ASP A N 1
ATOM 778 C CA . ASP A 1 92 ? 5.366 -16.638 -6.695 1.00 88.62 92 ASP A CA 1
ATOM 779 C C . ASP A 1 92 ? 5.615 -17.035 -5.228 1.00 88.62 92 ASP A C 1
ATOM 781 O O . ASP A 1 92 ? 5.601 -18.221 -4.874 1.00 88.62 92 ASP A O 1
ATOM 785 N N . ARG A 1 93 ? 5.773 -16.051 -4.339 1.00 88.94 93 ARG A N 1
ATOM 786 C CA . ARG A 1 93 ? 6.124 -16.256 -2.937 1.00 88.94 93 ARG A CA 1
ATOM 787 C C . ARG A 1 93 ? 4.889 -16.345 -2.048 1.00 88.94 93 ARG A C 1
ATOM 789 O O . ARG A 1 93 ? 4.277 -15.356 -1.651 1.00 88.94 93 ARG A O 1
ATOM 796 N N . LYS A 1 94 ? 4.555 -17.577 -1.655 1.00 84.06 94 LYS A N 1
ATOM 797 C CA . LYS A 1 94 ? 3.391 -17.893 -0.801 1.00 84.06 94 LYS A CA 1
ATOM 798 C C . LYS A 1 94 ? 3.425 -17.227 0.572 1.00 84.06 94 LYS A C 1
ATOM 800 O O . LYS A 1 94 ? 2.370 -17.035 1.174 1.00 84.06 94 LYS A O 1
ATOM 805 N N . GLU A 1 95 ? 4.615 -16.905 1.067 1.00 85.94 95 GLU A N 1
ATOM 806 C CA . GLU A 1 95 ? 4.787 -16.193 2.329 1.00 85.94 95 GLU A CA 1
ATOM 807 C C . GLU A 1 95 ? 4.086 -14.832 2.301 1.00 85.94 95 GLU A C 1
ATOM 809 O O . GLU A 1 95 ? 3.491 -14.468 3.306 1.00 85.94 95 GLU A O 1
ATOM 814 N N . TYR A 1 96 ? 4.006 -14.149 1.152 1.00 87.19 96 TYR A N 1
ATOM 815 C CA . TYR A 1 96 ? 3.371 -12.8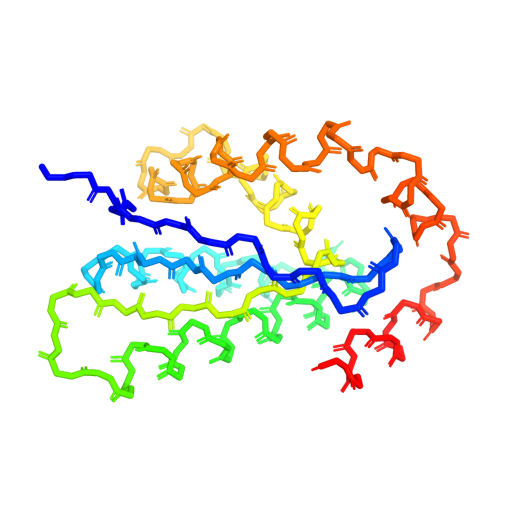33 1.008 1.00 87.19 96 TYR A CA 1
ATOM 816 C C . TYR A 1 96 ? 1.888 -12.884 0.616 1.00 87.19 96 TYR A C 1
ATOM 818 O O . TYR A 1 96 ? 1.362 -12.004 -0.067 1.00 87.19 96 TYR A O 1
ATOM 826 N N . ARG A 1 97 ? 1.162 -13.911 1.073 1.00 84.56 97 ARG A N 1
ATOM 827 C CA . ARG A 1 97 ? -0.271 -14.067 0.777 1.00 84.56 97 ARG A CA 1
ATOM 828 C C . ARG A 1 97 ? -1.112 -12.864 1.219 1.00 84.56 97 ARG A C 1
ATOM 830 O O . ARG A 1 97 ? -2.069 -12.522 0.532 1.00 84.56 97 ARG A O 1
ATOM 837 N N . ALA A 1 98 ? -0.757 -12.212 2.327 1.00 86.50 98 ALA A N 1
ATOM 838 C CA . ALA A 1 98 ? -1.472 -11.025 2.797 1.00 86.50 98 ALA A CA 1
ATOM 839 C C . ALA A 1 98 ? -1.386 -9.859 1.806 1.00 86.50 98 ALA A C 1
ATOM 841 O O . ALA A 1 98 ? -2.366 -9.147 1.599 1.00 86.50 98 ALA A O 1
ATOM 842 N N . LEU A 1 99 ? -0.229 -9.704 1.161 1.00 89.44 99 LEU A N 1
ATOM 843 C CA . LEU A 1 99 ? -0.016 -8.708 0.122 1.00 89.44 99 LEU A CA 1
ATOM 844 C C . LEU A 1 99 ? -0.831 -9.026 -1.136 1.00 89.44 99 LEU A C 1
ATOM 846 O O . LEU A 1 99 ? -1.401 -8.113 -1.729 1.00 89.44 99 LEU A O 1
ATOM 850 N N . LYS A 1 100 ? -0.939 -10.309 -1.508 1.00 88.38 100 LYS A N 1
ATOM 851 C CA . LYS A 1 100 ? -1.826 -10.737 -2.595 1.00 88.38 100 LYS A CA 1
ATOM 852 C C . LYS A 1 100 ? -3.278 -10.374 -2.301 1.00 88.38 100 LYS A C 1
ATOM 854 O O . LYS A 1 100 ? -3.901 -9.723 -3.125 1.00 88.38 100 LYS A O 1
ATOM 859 N N . GLU A 1 101 ? -3.795 -10.761 -1.133 1.00 87.25 101 GLU A N 1
ATOM 860 C CA . GLU A 1 101 ? -5.183 -10.458 -0.762 1.00 87.25 101 GLU A CA 1
ATOM 861 C C . GLU A 1 101 ? -5.423 -8.941 -0.801 1.00 87.25 101 GLU A C 1
ATOM 863 O O . GLU A 1 101 ? -6.370 -8.492 -1.438 1.00 87.25 101 GLU A O 1
ATOM 868 N N . LEU A 1 102 ? -4.514 -8.137 -0.237 1.00 88.06 102 LEU A N 1
ATOM 869 C CA . LEU A 1 102 ? -4.582 -6.675 -0.309 1.00 88.06 102 LEU A CA 1
ATOM 870 C C . LEU A 1 102 ? -4.591 -6.137 -1.754 1.00 88.06 102 LEU A C 1
ATOM 872 O O . LEU A 1 102 ? -5.385 -5.255 -2.080 1.00 88.06 102 LEU A O 1
ATOM 876 N N . SER A 1 103 ? -3.720 -6.660 -2.617 1.00 88.88 103 SER A N 1
ATOM 877 C CA . SER A 1 103 ? -3.625 -6.253 -4.022 1.00 88.88 103 SER A CA 1
ATOM 878 C C . SER A 1 103 ? -4.871 -6.633 -4.821 1.00 88.88 103 SER A C 1
ATOM 880 O O . SER A 1 103 ? -5.371 -5.811 -5.589 1.00 88.88 103 SER A O 1
ATOM 882 N N . ASP A 1 104 ? -5.401 -7.841 -4.614 1.00 87.31 104 ASP A N 1
ATOM 883 C CA . ASP A 1 104 ? -6.632 -8.323 -5.246 1.00 87.31 104 ASP A CA 1
ATOM 884 C C . ASP A 1 104 ? -7.810 -7.395 -4.892 1.00 87.31 104 ASP A C 1
ATOM 886 O O . ASP A 1 104 ? -8.601 -7.030 -5.763 1.00 87.31 104 ASP A O 1
ATOM 890 N N . TYR A 1 105 ? -7.885 -6.923 -3.641 1.00 84.12 105 TYR A N 1
ATOM 891 C CA . TYR A 1 105 ? -8.897 -5.947 -3.227 1.00 84.12 105 TYR A CA 1
ATOM 892 C C . TYR A 1 105 ? -8.710 -4.571 -3.875 1.00 84.12 105 TYR A C 1
ATOM 894 O O . TYR A 1 105 ? -9.687 -3.944 -4.291 1.00 84.12 105 TYR A O 1
ATOM 902 N N . PHE A 1 106 ? -7.473 -4.086 -4.003 1.00 86.75 106 PHE A N 1
ATOM 903 C CA . PHE A 1 106 ? -7.212 -2.807 -4.667 1.00 86.75 106 PHE A CA 1
ATOM 904 C C . PHE A 1 106 ? -7.395 -2.840 -6.176 1.00 86.75 106 PHE A C 1
ATOM 906 O O . PHE A 1 106 ? -7.622 -1.786 -6.773 1.00 86.75 106 PHE A O 1
ATOM 913 N N . HIS A 1 107 ? -7.363 -4.022 -6.789 1.00 84.31 107 HIS A N 1
ATOM 914 C CA . HIS A 1 107 ? -7.530 -4.176 -8.227 1.00 84.31 107 HIS A CA 1
ATOM 915 C C . HIS A 1 107 ? -8.829 -3.538 -8.738 1.00 84.31 107 HIS A C 1
ATOM 917 O O . HIS A 1 107 ? -8.806 -2.842 -9.750 1.00 84.31 107 HIS A O 1
ATOM 923 N N . LEU A 1 108 ? -9.936 -3.676 -7.998 1.00 82.62 108 LEU A N 1
ATOM 924 C CA . LEU A 1 108 ? -11.219 -3.055 -8.349 1.00 82.62 108 LEU A CA 1
ATOM 925 C C . LEU A 1 108 ? -11.099 -1.529 -8.488 1.00 82.62 108 LEU A C 1
ATOM 927 O O . LEU A 1 108 ? -11.552 -0.954 -9.474 1.00 82.62 108 LEU A O 1
ATOM 931 N N . TYR A 1 109 ? -10.414 -0.875 -7.550 1.00 82.06 109 TYR A N 1
ATOM 932 C CA . TYR A 1 109 ? -10.217 0.577 -7.568 1.00 82.06 109 TYR A CA 1
ATOM 933 C C . TYR A 1 109 ? -9.203 1.031 -8.620 1.00 82.06 109 TYR A C 1
ATOM 935 O O . TYR A 1 109 ? -9.341 2.122 -9.174 1.00 82.06 109 TYR A O 1
ATOM 943 N N . ILE A 1 110 ? -8.201 0.197 -8.914 1.00 83.56 110 ILE A N 1
ATOM 944 C CA . ILE A 1 110 ? -7.242 0.457 -9.991 1.00 83.56 110 ILE A CA 1
ATOM 945 C C . ILE A 1 110 ? -7.950 0.444 -11.347 1.00 83.56 110 ILE A C 1
ATOM 947 O O . ILE A 1 110 ? -7.691 1.315 -12.172 1.00 83.56 110 ILE A O 1
ATOM 951 N N . VAL A 1 111 ? -8.857 -0.512 -11.569 1.00 84.25 111 VAL A N 1
ATOM 952 C CA . VAL A 1 111 ? -9.646 -0.603 -12.805 1.00 84.25 111 VAL A CA 1
ATOM 953 C C . VAL A 1 111 ? -10.615 0.576 -12.928 1.00 84.25 111 VAL A C 1
ATOM 955 O O . VAL A 1 111 ? -10.716 1.162 -14.002 1.00 84.25 111 VAL A O 1
ATOM 958 N N . GLU A 1 112 ? -11.278 0.972 -11.836 1.00 84.19 112 GLU A N 1
ATOM 959 C CA . GLU A 1 112 ? -12.180 2.135 -11.828 1.00 84.19 112 GLU A CA 1
ATOM 960 C C . GLU A 1 112 ? -11.481 3.469 -12.141 1.00 84.19 112 GLU A C 1
ATOM 962 O O . GLU A 1 112 ? -12.115 4.362 -12.699 1.00 84.19 112 GLU A O 1
ATOM 967 N N . ASP A 1 113 ? -10.212 3.631 -11.751 1.00 82.44 113 ASP A N 1
ATOM 968 C CA . ASP A 1 113 ? -9.463 4.894 -11.863 1.00 82.44 113 ASP A CA 1
ATOM 969 C C . ASP A 1 113 ? -8.247 4.781 -12.800 1.00 82.44 113 ASP A C 1
ATOM 971 O O . ASP A 1 113 ? -7.242 5.480 -12.635 1.00 82.44 113 ASP A O 1
ATOM 975 N N . ILE A 1 114 ? -8.325 3.875 -13.781 1.00 82.31 114 ILE A N 1
ATOM 976 C CA . ILE A 1 114 ? -7.192 3.493 -14.633 1.00 82.31 114 ILE A CA 1
ATOM 977 C C . ILE A 1 114 ? -6.578 4.685 -15.376 1.00 82.31 114 ILE A C 1
ATOM 979 O O . ILE A 1 114 ? -5.356 4.779 -15.468 1.00 82.31 114 ILE A O 1
ATOM 983 N N . GLU A 1 115 ? -7.398 5.629 -15.846 1.00 82.25 115 GLU A N 1
ATOM 984 C CA . GLU A 1 115 ? -6.944 6.821 -16.571 1.00 82.25 115 GLU A CA 1
ATOM 985 C C . GLU A 1 115 ? -6.128 7.758 -15.673 1.00 82.25 115 GLU A C 1
ATOM 987 O O . GLU A 1 115 ? -5.032 8.185 -16.034 1.00 82.25 115 GLU A O 1
ATOM 992 N N . ASN A 1 116 ? -6.611 8.037 -14.461 1.00 80.69 116 ASN A N 1
ATOM 993 C CA . ASN A 1 116 ? -5.898 8.895 -13.516 1.00 80.69 116 ASN A CA 1
ATOM 994 C C . ASN A 1 116 ? -4.616 8.233 -13.005 1.00 80.69 116 ASN A C 1
ATOM 996 O O . ASN A 1 116 ? -3.590 8.901 -12.849 1.00 80.69 116 ASN A O 1
ATOM 1000 N N . ILE A 1 117 ? -4.656 6.919 -12.770 1.00 78.81 117 ILE A N 1
ATOM 1001 C CA . ILE A 1 117 ? -3.463 6.156 -12.411 1.00 78.81 117 ILE A CA 1
ATOM 1002 C C . ILE A 1 117 ? -2.452 6.223 -13.552 1.00 78.81 117 ILE A C 1
ATOM 1004 O O . ILE A 1 117 ? -1.296 6.526 -13.273 1.00 78.81 117 ILE A O 1
ATOM 1008 N N . ALA A 1 118 ? -2.877 6.018 -14.807 1.00 79.00 118 ALA A N 1
ATOM 1009 C CA . ALA A 1 118 ? -2.040 6.118 -16.004 1.00 79.00 118 ALA A CA 1
ATOM 1010 C C . ALA A 1 118 ? -1.391 7.504 -16.146 1.00 79.00 118 ALA A C 1
ATOM 1012 O O . ALA A 1 118 ? -0.177 7.602 -16.340 1.00 79.00 118 ALA A O 1
ATOM 1013 N N . ASN A 1 119 ? -2.163 8.571 -15.943 1.00 83.00 119 ASN A N 1
ATOM 1014 C CA . ASN A 1 119 ? -1.657 9.942 -15.967 1.00 83.00 119 ASN A CA 1
ATOM 1015 C C . ASN A 1 119 ? -0.567 10.157 -14.907 1.00 83.00 119 ASN A C 1
ATOM 1017 O O . ASN A 1 119 ? 0.490 10.708 -15.212 1.00 83.00 119 ASN A O 1
ATOM 1021 N N . PHE A 1 120 ? -0.748 9.637 -13.688 1.00 83.25 120 PHE A N 1
ATOM 1022 C CA . PHE A 1 120 ? 0.280 9.707 -12.646 1.00 83.25 120 PHE A CA 1
ATOM 1023 C C . PHE A 1 120 ? 1.582 8.986 -13.047 1.00 83.25 120 PHE A C 1
ATOM 1025 O O . PHE A 1 120 ? 2.671 9.449 -12.713 1.00 83.25 120 PHE A O 1
ATOM 1032 N N . ILE A 1 121 ? 1.508 7.887 -13.811 1.00 78.38 121 ILE A N 1
ATOM 1033 C CA . ILE A 1 121 ? 2.689 7.157 -14.322 1.00 78.38 121 ILE A CA 1
ATOM 1034 C C . ILE A 1 121 ? 3.534 8.028 -15.241 1.00 78.38 121 ILE A C 1
ATOM 1036 O O . ILE A 1 121 ? 4.761 7.940 -15.201 1.00 78.38 121 ILE A O 1
ATOM 1040 N N . THR A 1 122 ? 2.882 8.837 -16.072 1.00 85.56 122 THR A N 1
ATOM 1041 C CA . THR A 1 122 ? 3.558 9.669 -17.075 1.00 85.56 122 THR A CA 1
ATOM 1042 C C . THR A 1 122 ? 4.262 10.889 -16.486 1.00 85.56 122 THR A C 1
ATOM 1044 O O . THR A 1 122 ? 5.057 11.523 -17.174 1.00 85.56 122 THR A O 1
ATOM 1047 N N . LEU A 1 123 ? 4.024 11.199 -15.207 1.00 87.94 123 LEU A N 1
ATOM 1048 C CA . LEU A 1 123 ? 4.723 12.274 -14.511 1.00 87.94 123 LEU A CA 1
ATOM 1049 C C . LEU A 1 123 ? 6.215 11.951 -14.344 1.00 87.94 123 LEU A C 1
ATOM 1051 O O . LEU A 1 123 ? 6.616 10.787 -14.218 1.00 87.94 123 LEU A O 1
ATOM 1055 N N . SER A 1 124 ? 7.040 12.998 -14.289 1.00 90.81 124 SER A N 1
ATOM 1056 C CA . SER A 1 124 ? 8.460 12.851 -13.974 1.00 90.81 124 SER A CA 1
ATOM 1057 C C . SER A 1 124 ? 8.660 12.306 -12.558 1.00 90.81 124 SER A C 1
ATOM 1059 O O . SER A 1 124 ? 7.813 12.480 -11.677 1.00 90.81 124 SER A O 1
ATOM 1061 N N . GLU A 1 125 ? 9.794 11.639 -12.339 1.00 89.12 125 GLU A N 1
ATOM 1062 C CA . GLU A 1 125 ? 10.139 11.036 -11.046 1.00 89.12 125 GLU A CA 1
ATOM 1063 C C . GLU A 1 125 ? 10.088 12.072 -9.907 1.00 89.12 125 GLU A C 1
ATOM 1065 O O . GLU A 1 125 ? 9.449 11.827 -8.885 1.00 89.12 125 GLU A O 1
ATOM 1070 N N . ASP A 1 126 ? 10.630 13.275 -10.124 1.00 89.25 126 ASP A N 1
ATOM 1071 C CA . ASP A 1 126 ? 10.616 14.363 -9.135 1.00 89.25 126 ASP A CA 1
ATOM 1072 C C . ASP A 1 126 ? 9.197 14.809 -8.752 1.00 89.25 126 ASP A C 1
ATOM 1074 O O . ASP A 1 126 ? 8.902 15.056 -7.580 1.00 89.25 126 ASP A O 1
ATOM 1078 N N . VAL A 1 127 ? 8.287 14.892 -9.731 1.00 88.12 127 VAL A N 1
ATOM 1079 C CA . VAL A 1 127 ? 6.890 15.276 -9.482 1.00 88.12 127 VAL A CA 1
ATOM 1080 C C . VAL A 1 127 ? 6.176 14.186 -8.688 1.00 88.12 127 VAL A C 1
ATOM 1082 O O . VAL A 1 127 ? 5.456 14.501 -7.740 1.00 88.12 127 VAL A O 1
ATOM 1085 N N . LYS A 1 128 ? 6.408 12.909 -9.014 1.00 90.19 128 LYS A N 1
ATOM 1086 C CA . LYS A 1 128 ? 5.848 11.786 -8.251 1.00 90.19 128 LYS A CA 1
ATOM 1087 C C . LYS A 1 128 ? 6.344 11.791 -6.813 1.00 90.19 128 LYS A C 1
ATOM 1089 O O . LYS A 1 128 ? 5.519 11.697 -5.913 1.00 90.19 128 LYS A O 1
ATOM 1094 N N . ILE A 1 129 ? 7.650 11.956 -6.590 1.00 89.44 129 ILE A N 1
ATOM 1095 C CA . ILE A 1 129 ? 8.239 12.023 -5.244 1.00 89.44 129 ILE A CA 1
ATOM 1096 C C . ILE A 1 129 ? 7.624 13.176 -4.452 1.00 89.44 129 ILE A C 1
ATOM 1098 O O . ILE A 1 129 ? 7.232 12.989 -3.300 1.00 89.44 129 ILE A O 1
ATOM 1102 N N . ARG A 1 130 ? 7.482 14.358 -5.066 1.00 89.38 130 ARG A N 1
ATOM 1103 C CA . ARG A 1 130 ? 6.854 15.514 -4.417 1.00 89.38 130 ARG A CA 1
ATOM 1104 C C . ARG A 1 130 ? 5.407 15.232 -4.030 1.00 89.38 130 ARG A C 1
ATOM 1106 O O . ARG A 1 130 ? 5.002 15.617 -2.941 1.00 89.38 130 ARG A O 1
ATOM 1113 N N . ILE A 1 131 ? 4.632 14.593 -4.902 1.00 87.12 131 ILE A N 1
ATOM 1114 C CA . ILE A 1 131 ? 3.248 14.213 -4.601 1.00 87.12 131 ILE A CA 1
ATOM 1115 C C . ILE A 1 131 ? 3.236 13.204 -3.445 1.00 87.12 131 ILE A C 1
ATOM 1117 O O . ILE A 1 131 ? 2.639 13.482 -2.415 1.00 87.12 131 ILE A O 1
ATOM 1121 N N . LEU A 1 132 ? 3.970 12.095 -3.564 1.00 88.25 132 LEU A N 1
ATOM 1122 C CA . LEU A 1 132 ? 4.032 11.029 -2.555 1.00 88.25 132 LEU A CA 1
ATOM 1123 C C . LEU A 1 132 ? 4.507 11.517 -1.180 1.00 88.25 132 LEU A C 1
ATOM 1125 O O . LEU A 1 132 ? 4.056 11.009 -0.164 1.00 88.25 132 LEU A O 1
ATOM 1129 N N . SER A 1 133 ? 5.394 12.510 -1.136 1.00 84.88 133 SER A N 1
ATOM 1130 C CA . SER A 1 133 ? 5.921 13.043 0.125 1.00 84.88 133 SER A CA 1
ATOM 1131 C C . SER A 1 133 ? 4.976 14.018 0.835 1.00 84.88 133 SER A C 1
ATOM 1133 O O . SER A 1 133 ? 5.174 14.269 2.019 1.00 84.88 133 SER A O 1
ATOM 1135 N N . ASN A 1 134 ? 4.008 14.606 0.120 1.00 83.81 134 ASN A N 1
ATOM 1136 C CA . ASN A 1 134 ? 3.110 15.648 0.644 1.00 83.81 134 ASN A CA 1
ATOM 1137 C C . ASN A 1 134 ? 1.671 15.165 0.889 1.00 83.81 134 ASN A C 1
ATOM 1139 O O . ASN A 1 134 ? 0.854 15.949 1.373 1.00 83.81 134 ASN A O 1
ATOM 1143 N N . ILE A 1 135 ? 1.359 13.927 0.506 1.00 77.44 135 ILE A N 1
ATOM 1144 C CA . ILE A 1 135 ? 0.095 13.242 0.811 1.00 77.44 135 ILE A CA 1
ATOM 1145 C C . ILE A 1 135 ? 0.202 12.590 2.186 1.00 77.44 135 ILE A C 1
ATOM 1147 O O . ILE A 1 135 ? -0.808 12.651 2.922 1.00 77.44 135 ILE A O 1
#